Protein AF-A0ABD3PKR1-F1 (afdb_monomer)

Sequence (88 aa):
MALPNGIPPCNSVSLAEGSRHGPTSWISITIKEGKNRQVRRMTAAVGHATLRLGRVRIGSVTLDGMKNGDIRNLSKAEIESFTTQSGV

Solvent-accessible surface area (backbone atoms only — not comparable to full-atom values): 6159 Å² total; per-residue (Å²): 125,71,51,98,79,84,45,81,66,70,79,46,79,48,83,44,84,49,97,84,58,74,99,49,72,45,74,50,74,48,68,95,72,88,58,89,64,45,70,55,51,54,37,48,75,74,74,39,83,79,87,79,91,81,86,62,63,57,92,91,49,61,54,78,98,60,60,95,87,68,83,79,82,81,52,71,70,58,53,50,55,50,53,72,72,62,72,124

Radius of gyration: 15.85 Å; Cα contacts (8 Å, |Δi|>4): 59; chains: 1; bounding box: 37×28×46 Å

InterPro domains:
  IPR020094 Pseudouridine synthase TruA/RsuA/RluB/E/F, N-terminal [G3DSA:3.30.70.580] (63-79)
  IPR020103 Pseudouridine synthase, catalytic domain superfamily [SSF55120] (21-79)
  IPR042092 Pseudouridine synthase, RsuA/RluB/E/F, catalytic domain [G3DSA:3.30.70.1560] (23-62)
  IPR050343 Ribosomal RNA Pseudouridine Synthase RsuA [PTHR47683] (12-85)

Organism: NCBI:txid382360

pLDDT: mean 73.22, std 14.08, range [40.03, 87.25]

Foldseek 3Di:
DDDPPNQDDWPDWDWDDDPPDPPDIDIDTDDPDDDDCNVQVVQVVVVHGDPDDDDQDDQPDGCPPPDPPDDDDDDPVRVVSVVVVVPD

Nearest PDB structures (foldseek):
  7aeb-assembly1_S  TM=4.823E-01  e=9.815E+00  Algoriphagus machipongonensis

Mean predicted aligned error: 10.72 Å

Secondary structure (DSSP, 8-state):
--BTTTBPPPSEEEEEE-TTSTT-EEEEEE-S---TTHHHHHHHHTT---------EETTEE-TTPPTT---PPPHHHHHHHHHHH--

Structure (mmCIF, N/CA/C/O backbone):
data_AF-A0ABD3PKR1-F1
#
_entry.id   AF-A0ABD3PKR1-F1
#
loop_
_atom_site.group_PDB
_atom_site.id
_atom_site.type_symbol
_atom_site.label_atom_id
_atom_site.label_alt_id
_atom_site.label_comp_id
_atom_site.label_asym_id
_atom_site.label_entity_id
_atom_site.label_seq_id
_atom_site.pdbx_PDB_ins_code
_atom_site.Cartn_x
_atom_site.Cartn_y
_atom_site.Cartn_z
_atom_site.occupancy
_atom_site.B_iso_or_equiv
_atom_site.auth_seq_id
_atom_site.auth_comp_id
_atom_site.auth_asym_id
_atom_site.auth_atom_id
_atom_site.pdbx_PDB_model_num
ATOM 1 N N . MET A 1 1 ? 13.492 -16.024 1.733 1.00 41.19 1 MET A N 1
ATOM 2 C CA . MET A 1 1 ? 14.781 -16.097 1.014 1.00 41.19 1 MET A CA 1
ATOM 3 C C . MET A 1 1 ? 14.945 -14.789 0.250 1.00 41.19 1 MET A C 1
ATOM 5 O O . MET A 1 1 ? 14.073 -14.475 -0.549 1.00 41.19 1 MET A O 1
ATOM 9 N N . ALA A 1 2 ? 15.931 -13.957 0.593 1.00 40.03 2 ALA A N 1
ATOM 10 C CA . ALA A 1 2 ? 16.168 -12.695 -0.110 1.00 40.03 2 ALA A CA 1
ATOM 11 C C . ALA A 1 2 ? 16.680 -12.989 -1.529 1.00 40.03 2 ALA A C 1
ATOM 13 O O . ALA A 1 2 ? 17.505 -13.885 -1.702 1.00 40.03 2 ALA A O 1
ATOM 14 N N . LEU A 1 3 ? 16.184 -12.266 -2.537 1.00 55.06 3 LEU A N 1
ATOM 15 C CA . LEU A 1 3 ? 16.755 -12.334 -3.883 1.00 55.06 3 LEU A CA 1
ATOM 16 C C . LEU A 1 3 ? 18.174 -11.730 -3.860 1.00 55.06 3 LEU A C 1
ATOM 18 O O . LEU A 1 3 ? 18.407 -10.801 -3.080 1.00 55.06 3 LEU A O 1
ATOM 22 N N . PRO A 1 4 ? 19.101 -12.201 -4.716 1.00 48.50 4 PRO A N 1
ATOM 23 C CA . PRO A 1 4 ? 20.546 -11.923 -4.642 1.00 48.50 4 PRO A CA 1
ATOM 24 C C . PRO A 1 4 ? 20.982 -10.440 -4.660 1.00 48.50 4 PRO A C 1
ATOM 26 O O . PRO A 1 4 ? 22.145 -10.153 -4.413 1.00 48.50 4 PRO A O 1
ATOM 29 N N . ASN A 1 5 ? 20.069 -9.484 -4.869 1.00 46.72 5 ASN A N 1
ATOM 30 C CA . ASN A 1 5 ? 20.368 -8.057 -5.057 1.00 46.72 5 ASN A CA 1
ATOM 31 C C . ASN A 1 5 ? 19.915 -7.142 -3.893 1.00 46.72 5 ASN A C 1
ATOM 33 O O . ASN A 1 5 ? 19.625 -5.966 -4.113 1.00 46.72 5 ASN A O 1
ATOM 37 N N . GLY A 1 6 ? 19.765 -7.652 -2.662 1.00 54.25 6 GLY A N 1
ATOM 38 C CA . GLY A 1 6 ? 19.296 -6.838 -1.521 1.00 54.25 6 GLY A CA 1
ATOM 39 C C . GLY A 1 6 ? 17.839 -6.369 -1.658 1.00 54.25 6 GLY A C 1
ATOM 40 O O . GLY A 1 6 ? 17.413 -5.390 -1.039 1.00 54.25 6 GLY A O 1
ATOM 41 N N . ILE A 1 7 ? 17.070 -7.064 -2.498 1.00 55.19 7 ILE A N 1
ATOM 42 C CA . ILE A 1 7 ? 15.664 -6.776 -2.748 1.00 55.19 7 ILE A CA 1
ATOM 43 C C . ILE A 1 7 ? 14.847 -7.436 -1.634 1.00 55.19 7 ILE A C 1
ATOM 45 O O . ILE A 1 7 ? 14.930 -8.656 -1.463 1.00 55.19 7 ILE A O 1
ATOM 49 N N . PRO A 1 8 ? 14.066 -6.659 -0.868 1.00 56.12 8 PRO A N 1
ATOM 50 C CA . PRO A 1 8 ? 13.286 -7.196 0.237 1.00 56.12 8 PRO A CA 1
ATOM 51 C C . PRO A 1 8 ? 12.259 -8.220 -0.269 1.00 56.12 8 PRO A C 1
ATOM 53 O O . PRO A 1 8 ? 11.636 -7.995 -1.314 1.00 56.12 8 PRO A O 1
ATOM 56 N N . PRO A 1 9 ? 12.072 -9.340 0.451 1.00 60.16 9 PRO A N 1
ATOM 57 C CA . PRO A 1 9 ? 11.121 -10.367 0.054 1.00 60.16 9 PRO A CA 1
ATOM 58 C C . PRO A 1 9 ? 9.693 -9.802 0.065 1.00 60.16 9 PRO A C 1
ATOM 60 O O . PRO A 1 9 ? 9.303 -9.073 0.978 1.00 60.16 9 PRO A O 1
ATOM 63 N N . CYS A 1 10 ? 8.908 -10.130 -0.963 1.00 54.69 10 CYS A N 1
ATOM 64 C CA . CYS A 1 10 ? 7.457 -9.970 -0.894 1.00 54.69 10 CYS A CA 1
ATOM 65 C C . CYS A 1 10 ? 6.872 -11.111 -0.056 1.00 54.69 10 CYS A C 1
ATOM 67 O O . CYS A 1 10 ? 7.390 -12.226 -0.077 1.00 54.69 10 CYS A O 1
ATOM 69 N N . ASN A 1 11 ? 5.786 -10.837 0.670 1.00 57.78 11 ASN A N 1
ATOM 70 C CA . ASN A 1 11 ? 5.114 -11.870 1.462 1.00 57.78 11 ASN A CA 1
ATOM 71 C C . ASN A 1 11 ? 4.128 -12.689 0.620 1.00 57.78 11 ASN A C 1
ATOM 73 O O . ASN A 1 11 ? 3.899 -13.858 0.905 1.00 57.78 11 ASN A O 1
ATOM 77 N N . SER A 1 12 ? 3.532 -12.074 -0.402 1.00 55.47 12 SER A N 1
ATOM 78 C CA . SER A 1 12 ? 2.607 -12.732 -1.321 1.00 55.47 12 SER A CA 1
ATOM 79 C C . SER A 1 12 ? 2.525 -11.974 -2.642 1.00 55.47 12 SER A C 1
ATOM 81 O O . SER A 1 12 ? 2.647 -10.743 -2.667 1.00 55.47 12 SER A O 1
ATOM 83 N N . VAL A 1 13 ? 2.331 -12.730 -3.725 1.00 57.19 13 VAL A N 1
ATOM 84 C CA . VAL A 1 13 ? 2.128 -12.231 -5.087 1.00 57.19 13 VAL A CA 1
ATOM 85 C C . VAL A 1 13 ? 0.896 -12.920 -5.668 1.00 57.19 13 VAL A C 1
ATOM 87 O O . VAL A 1 13 ? 0.819 -14.145 -5.651 1.00 57.19 13 VAL A O 1
ATOM 90 N N . SER A 1 14 ? -0.064 -12.153 -6.182 1.00 58.22 14 SER A N 1
ATOM 91 C CA . SER A 1 14 ? -1.201 -12.691 -6.949 1.00 58.22 14 SER A CA 1
ATOM 92 C C . SER A 1 14 ? -1.240 -12.050 -8.329 1.00 58.22 14 SER A C 1
ATOM 94 O O . SER A 1 14 ? -1.084 -10.831 -8.430 1.00 58.22 14 SER A O 1
ATOM 96 N N . LEU A 1 15 ? -1.443 -12.864 -9.366 1.00 57.47 15 LEU A N 1
ATOM 97 C CA . LEU A 1 15 ? -1.560 -12.420 -10.754 1.00 57.47 15 LEU A CA 1
ATOM 98 C C . LEU A 1 15 ? -3.037 -12.348 -11.145 1.00 57.47 15 LEU A C 1
ATOM 100 O O . LEU A 1 15 ? -3.779 -13.300 -10.917 1.00 57.47 15 LEU A O 1
ATOM 104 N N . ALA A 1 16 ? -3.451 -11.229 -11.735 1.00 59.41 16 ALA A N 1
ATOM 105 C CA . ALA A 1 16 ? -4.749 -11.105 -12.389 1.00 59.41 16 ALA A CA 1
ATOM 106 C C . ALA A 1 16 ? -4.543 -10.718 -13.861 1.00 59.41 16 ALA A C 1
ATOM 108 O O . ALA A 1 16 ? -3.892 -9.713 -14.167 1.00 59.41 16 ALA A O 1
ATOM 109 N N . GLU A 1 17 ? -5.084 -11.530 -14.771 1.00 54.00 17 GLU A N 1
ATOM 110 C CA . GLU A 1 17 ? -5.029 -11.310 -16.218 1.00 54.00 17 GLU A CA 1
ATOM 111 C C . GLU A 1 17 ? -6.232 -10.473 -16.668 1.00 54.00 17 GLU A C 1
ATOM 113 O O . GLU A 1 17 ? -7.387 -10.873 -16.528 1.00 54.00 17 GLU A O 1
ATOM 118 N N . GLY A 1 18 ? -5.970 -9.277 -17.198 1.00 53.22 18 GLY A N 1
ATOM 119 C CA . GLY A 1 18 ? -6.993 -8.407 -17.774 1.00 53.22 18 GLY A CA 1
ATOM 120 C C . GLY A 1 18 ? -6.981 -8.507 -19.296 1.00 53.22 18 GLY A C 1
ATOM 121 O O . GLY A 1 18 ? -6.163 -7.865 -19.945 1.00 53.22 18 GLY A O 1
ATOM 122 N N . SER A 1 19 ? -7.923 -9.247 -19.878 1.00 51.94 19 SER A N 1
ATOM 123 C CA . SER A 1 19 ? -8.006 -9.575 -21.315 1.00 51.94 19 SER A CA 1
ATOM 124 C C . SER A 1 19 ? -8.252 -8.401 -22.288 1.00 51.94 19 SER A C 1
ATOM 126 O O . SER A 1 19 ? -8.545 -8.631 -23.458 1.00 51.94 19 SER A O 1
ATOM 128 N N . ARG A 1 20 ? -8.154 -7.135 -21.851 1.00 51.44 20 ARG A N 1
ATOM 129 C CA . ARG A 1 20 ? -8.509 -5.953 -22.671 1.00 51.44 20 ARG A CA 1
ATOM 130 C C . ARG A 1 20 ? -7.359 -5.005 -23.027 1.00 51.44 20 ARG A C 1
ATOM 132 O O . ARG A 1 20 ? -7.583 -4.126 -23.847 1.00 51.44 20 ARG A O 1
ATOM 139 N N . HIS A 1 21 ? -6.163 -5.142 -22.449 1.00 42.91 21 HIS A N 1
ATOM 140 C CA . HIS A 1 21 ? -5.055 -4.192 -22.670 1.00 42.91 21 HIS A CA 1
ATOM 141 C C . HIS A 1 21 ? -3.701 -4.904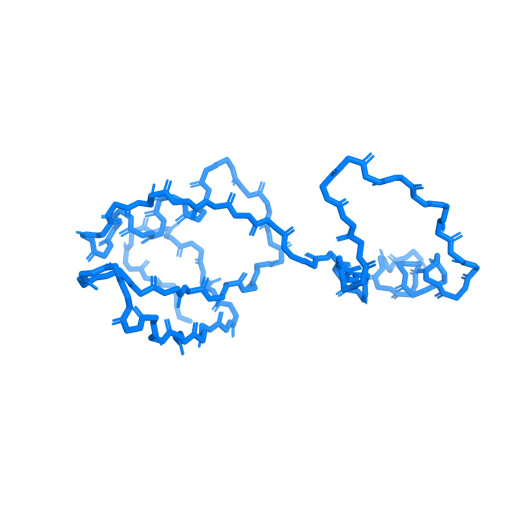 -22.861 1.00 42.91 21 HIS A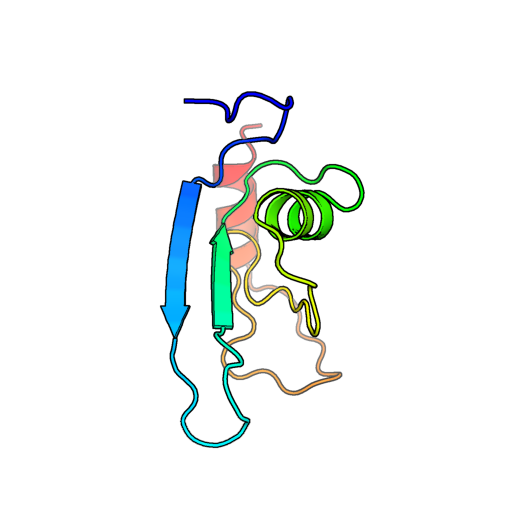 C 1
ATOM 143 O O . HIS A 1 21 ? -2.814 -4.788 -22.019 1.00 42.91 21 HIS A O 1
ATOM 149 N N . GLY A 1 22 ? -3.516 -5.644 -23.962 1.00 58.12 22 GLY A N 1
ATOM 150 C CA . GLY A 1 22 ? -2.224 -6.275 -24.296 1.00 58.12 22 GLY A CA 1
ATOM 151 C C . GLY A 1 22 ? -1.642 -7.164 -23.173 1.00 58.12 22 GLY A C 1
ATOM 152 O O . GLY A 1 22 ? -2.383 -7.593 -22.290 1.00 58.12 22 GLY A O 1
ATOM 153 N N . PRO A 1 23 ? -0.324 -7.445 -23.158 1.00 61.78 23 PRO A N 1
ATOM 154 C CA . PRO A 1 23 ? 0.328 -8.250 -22.120 1.00 61.78 23 PRO A CA 1
ATOM 155 C C . PRO A 1 23 ? 0.575 -7.431 -20.837 1.00 61.78 23 PRO A C 1
ATOM 157 O O . PRO A 1 23 ? 1.704 -7.319 -20.362 1.00 61.78 23 PRO A O 1
ATOM 160 N N . THR A 1 24 ? -0.462 -6.795 -20.284 1.00 62.41 24 THR A N 1
ATOM 161 C CA . THR A 1 24 ? -0.368 -6.119 -18.982 1.00 62.41 24 THR A CA 1
ATOM 162 C C . THR A 1 24 ? -1.005 -6.976 -17.893 1.00 62.41 24 THR A C 1
ATOM 164 O O . THR A 1 24 ? -2.220 -7.151 -17.832 1.00 62.41 24 THR A O 1
ATOM 16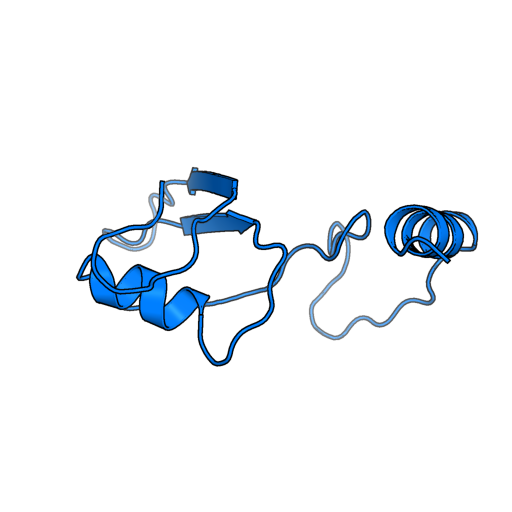7 N N . SER A 1 25 ? -0.168 -7.525 -17.014 1.00 70.38 25 SER A N 1
ATOM 168 C CA . SER A 1 25 ? -0.607 -8.308 -15.857 1.00 70.38 25 SER A CA 1
ATOM 169 C C . SER A 1 25 ? -0.689 -7.421 -14.619 1.00 70.38 25 SER A C 1
ATOM 171 O O . SER A 1 25 ? 0.198 -6.602 -14.360 1.00 70.38 25 SER A O 1
ATOM 173 N N . TRP A 1 26 ? -1.740 -7.599 -13.823 1.00 75.75 26 TRP A N 1
ATOM 174 C CA . TRP A 1 26 ? -1.839 -6.961 -12.515 1.00 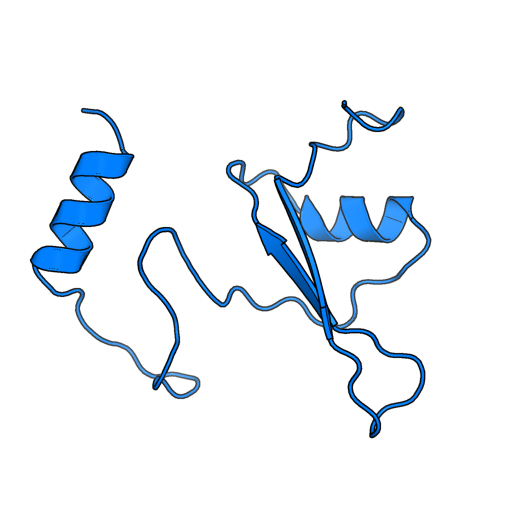75.75 26 TRP A CA 1
ATOM 175 C C . TRP A 1 26 ? -1.188 -7.846 -11.464 1.00 75.75 26 TRP A C 1
ATOM 177 O O . TRP A 1 26 ? -1.401 -9.057 -11.443 1.00 75.75 26 TRP A O 1
ATOM 187 N N . ILE A 1 27 ? -0.405 -7.223 -10.585 1.00 78.81 27 ILE A N 1
ATOM 188 C CA . ILE A 1 27 ? 0.306 -7.908 -9.511 1.00 78.81 27 ILE A CA 1
ATOM 189 C C . ILE A 1 27 ? -0.133 -7.303 -8.180 1.00 78.81 27 ILE A C 1
ATOM 191 O O . ILE A 1 27 ? 0.050 -6.108 -7.944 1.00 78.81 27 ILE A O 1
ATOM 195 N N . SER A 1 28 ? -0.696 -8.127 -7.298 1.00 81.19 28 SER A N 1
ATOM 196 C CA . SER A 1 28 ? -0.930 -7.749 -5.902 1.00 81.19 28 SER A CA 1
ATOM 197 C C . SER A 1 28 ? 0.300 -8.108 -5.079 1.00 81.19 28 SER A C 1
ATOM 199 O O . SER A 1 28 ? 0.701 -9.267 -5.081 1.00 81.19 28 SER A O 1
ATOM 201 N N . ILE A 1 29 ? 0.909 -7.132 -4.399 1.00 83.00 29 ILE A N 1
ATOM 202 C CA . ILE A 1 29 ? 2.103 -7.336 -3.567 1.00 83.00 29 ILE A CA 1
ATOM 203 C C . ILE A 1 29 ? 1.814 -6.824 -2.160 1.00 83.00 29 ILE A C 1
ATOM 205 O O . ILE A 1 29 ? 1.515 -5.643 -1.973 1.00 83.00 29 ILE A O 1
ATOM 209 N N . THR A 1 30 ? 1.967 -7.697 -1.164 1.00 84.00 30 THR A N 1
ATOM 210 C CA . THR A 1 30 ? 1.896 -7.305 0.251 1.00 84.00 30 THR A CA 1
ATOM 211 C C . THR A 1 30 ? 3.304 -7.157 0.823 1.00 84.00 30 THR A C 1
ATOM 213 O O . THR A 1 30 ? 4.076 -8.118 0.854 1.00 84.00 30 THR A O 1
ATOM 216 N N . ILE A 1 31 ? 3.630 -5.954 1.301 1.00 84.19 31 ILE A N 1
ATOM 217 C CA . ILE A 1 31 ? 4.893 -5.636 1.981 1.00 84.19 31 ILE A CA 1
ATOM 218 C C . ILE A 1 31 ? 4.608 -5.139 3.399 1.00 84.19 31 ILE A C 1
ATOM 220 O O . ILE A 1 31 ? 3.617 -4.452 3.629 1.00 84.19 31 ILE A O 1
ATOM 224 N N . LYS A 1 32 ? 5.482 -5.497 4.344 1.00 81.94 32 LYS A N 1
ATOM 225 C CA . LYS A 1 32 ? 5.469 -4.961 5.718 1.00 81.94 32 LYS A CA 1
ATOM 226 C C . LYS A 1 32 ? 6.428 -3.777 5.894 1.00 81.94 32 LYS A C 1
ATOM 228 O O . LYS A 1 32 ? 6.272 -2.999 6.822 1.00 81.94 32 LYS A O 1
ATOM 233 N N . GLU A 1 33 ? 7.401 -3.633 4.994 1.00 78.81 33 GLU A N 1
ATOM 234 C CA . GLU A 1 33 ? 8.358 -2.522 4.968 1.00 78.81 33 GLU A CA 1
ATOM 235 C C . GLU A 1 33 ? 7.964 -1.491 3.903 1.00 78.81 33 GLU A C 1
ATOM 237 O O . GLU A 1 33 ? 7.451 -1.855 2.847 1.00 78.81 33 GLU A O 1
ATOM 242 N N . GLY A 1 34 ? 8.243 -0.209 4.153 1.00 80.12 34 GLY A N 1
ATOM 243 C CA . GLY A 1 34 ? 7.958 0.90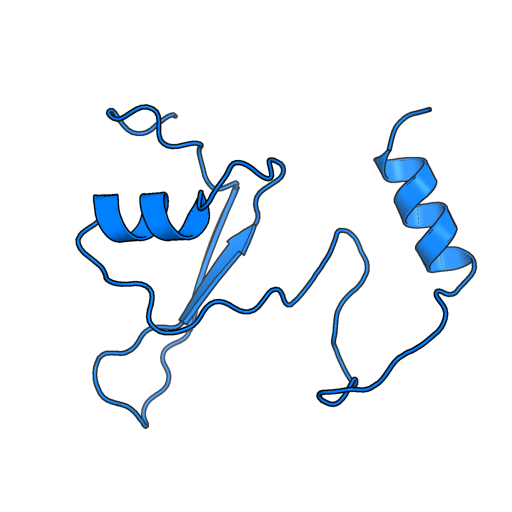0 3.235 1.00 80.12 34 GLY A CA 1
ATOM 244 C C . GLY A 1 34 ? 9.214 1.606 2.718 1.00 80.12 34 GLY A C 1
ATOM 245 O O . GLY A 1 34 ? 9.320 2.823 2.850 1.00 80.12 34 GLY A O 1
ATOM 246 N N . LYS A 1 35 ? 10.195 0.883 2.156 1.00 83.00 35 LYS A N 1
ATOM 247 C CA . LYS A 1 35 ? 11.436 1.513 1.656 1.00 83.00 35 LYS A CA 1
ATOM 248 C C . LYS A 1 35 ? 11.191 2.326 0.378 1.00 83.00 35 LYS A C 1
ATOM 250 O O . LYS A 1 35 ? 10.309 2.016 -0.428 1.00 83.00 35 LYS A O 1
ATOM 255 N N . ASN A 1 36 ? 12.032 3.341 0.141 1.00 83.25 36 ASN A N 1
ATOM 256 C CA . ASN A 1 36 ? 11.908 4.232 -1.017 1.00 83.25 36 ASN A CA 1
ATOM 257 C C . ASN A 1 36 ? 11.852 3.428 -2.334 1.00 83.25 36 ASN A C 1
ATOM 259 O O . ASN A 1 36 ? 12.746 2.624 -2.631 1.00 83.25 36 ASN A O 1
ATOM 263 N N . ARG A 1 37 ? 10.757 3.612 -3.087 1.00 85.75 37 ARG A N 1
ATOM 264 C CA . ARG A 1 37 ? 10.471 2.968 -4.383 1.00 85.75 37 ARG A CA 1
ATOM 265 C C . ARG A 1 37 ? 10.659 1.442 -4.391 1.00 85.75 37 ARG A C 1
ATOM 267 O O . ARG A 1 37 ? 10.976 0.882 -5.436 1.00 85.75 37 ARG A O 1
ATOM 274 N N . GLN A 1 38 ? 10.455 0.765 -3.257 1.00 86.81 38 GLN A N 1
ATOM 275 C CA . GLN A 1 38 ? 10.691 -0.676 -3.104 1.00 86.81 38 GLN A CA 1
ATOM 276 C C . GLN A 1 38 ? 9.987 -1.507 -4.181 1.00 86.81 38 GLN A C 1
ATOM 278 O O . GLN A 1 38 ? 10.655 -2.228 -4.910 1.00 86.81 38 GLN A O 1
ATOM 283 N N . VAL A 1 39 ? 8.675 -1.329 -4.362 1.00 84.88 39 VAL A N 1
ATOM 284 C CA . VAL A 1 39 ? 7.895 -2.077 -5.367 1.00 84.88 39 VAL A CA 1
ATOM 285 C C . VAL A 1 39 ? 8.418 -1.850 -6.790 1.00 84.88 39 VAL A C 1
ATOM 287 O O . VAL A 1 39 ? 8.575 -2.800 -7.548 1.00 84.88 39 VAL A O 1
ATOM 290 N N . ARG A 1 40 ? 8.771 -0.607 -7.144 1.00 86.06 40 ARG A N 1
ATOM 291 C CA . ARG A 1 40 ? 9.330 -0.290 -8.470 1.00 86.06 40 ARG A CA 1
ATOM 292 C C . ARG A 1 40 ? 10.707 -0.922 -8.682 1.00 86.06 40 ARG A C 1
ATOM 294 O O . ARG A 1 40 ? 11.007 -1.366 -9.782 1.00 86.06 40 ARG A O 1
ATOM 301 N N . ARG A 1 41 ? 11.538 -0.976 -7.634 1.00 85.25 41 ARG A N 1
ATOM 302 C CA . ARG A 1 41 ? 12.833 -1.674 -7.673 1.00 85.25 41 ARG A CA 1
ATOM 303 C C . ARG A 1 41 ? 12.657 -3.187 -7.794 1.00 85.25 41 ARG A C 1
ATOM 305 O O . ARG A 1 41 ? 13.403 -3.810 -8.537 1.00 85.25 41 ARG A O 1
ATOM 312 N N . MET A 1 42 ? 11.652 -3.757 -7.126 1.00 85.31 42 MET A N 1
ATOM 313 C CA . MET A 1 42 ? 11.315 -5.179 -7.234 1.00 85.31 42 MET A CA 1
ATOM 314 C C . MET A 1 42 ? 10.925 -5.559 -8.664 1.00 85.31 42 MET A C 1
ATOM 316 O O . MET A 1 42 ? 11.485 -6.508 -9.195 1.00 85.31 42 MET A O 1
ATOM 320 N N . THR A 1 43 ? 10.022 -4.816 -9.316 1.00 82.12 43 THR A N 1
ATOM 321 C CA . THR A 1 43 ? 9.615 -5.154 -10.693 1.00 82.12 43 THR A CA 1
ATOM 322 C C . THR A 1 43 ? 10.735 -4.904 -11.703 1.00 82.12 43 THR A C 1
ATOM 324 O O . THR A 1 43 ? 10.933 -5.719 -12.600 1.00 82.12 43 THR A O 1
ATOM 327 N N . ALA A 1 44 ? 11.512 -3.824 -11.533 1.00 83.12 44 ALA A N 1
ATOM 328 C CA . ALA A 1 44 ? 12.650 -3.519 -12.402 1.00 83.12 44 ALA A CA 1
ATOM 329 C C . ALA A 1 44 ? 13.728 -4.612 -12.351 1.00 83.12 44 ALA A C 1
ATOM 331 O O . ALA A 1 44 ? 14.309 -4.944 -13.378 1.00 83.12 44 ALA A O 1
ATOM 332 N N . ALA A 1 45 ? 13.956 -5.214 -11.183 1.00 81.69 45 ALA A N 1
ATOM 333 C CA . ALA A 1 45 ? 14.904 -6.313 -11.035 1.00 81.69 45 ALA A CA 1
ATOM 334 C C . ALA A 1 45 ? 14.485 -7.604 -11.753 1.00 81.69 45 ALA A C 1
ATOM 336 O O . ALA A 1 45 ? 15.342 -8.418 -12.076 1.00 81.69 45 ALA A O 1
ATOM 337 N N . VAL A 1 46 ? 13.186 -7.786 -12.006 1.00 80.62 46 VAL A N 1
ATOM 338 C CA . VAL A 1 46 ? 12.640 -8.913 -12.784 1.00 80.62 46 VAL A CA 1
ATOM 339 C C . VAL A 1 46 ? 12.506 -8.539 -14.273 1.00 80.62 46 VAL A C 1
ATOM 341 O O . VAL A 1 46 ? 12.046 -9.336 -15.076 1.00 80.62 46 VAL A O 1
ATOM 344 N N . GLY A 1 47 ? 12.920 -7.331 -14.674 1.00 79.06 47 GLY A N 1
ATOM 345 C CA . GLY A 1 47 ? 12.863 -6.878 -16.068 1.00 79.06 47 GLY A CA 1
ATOM 346 C C . GLY A 1 47 ? 11.504 -6.326 -16.509 1.00 79.06 47 GLY A C 1
ATOM 347 O O . GLY A 1 47 ? 11.283 -6.136 -17.701 1.00 79.06 47 GLY A O 1
ATOM 348 N N . HIS A 1 48 ? 10.596 -6.021 -15.574 1.00 78.88 48 HIS A N 1
ATOM 349 C CA . HIS A 1 48 ? 9.272 -5.475 -15.884 1.00 78.88 48 HIS A CA 1
ATOM 350 C C . HIS A 1 48 ? 9.105 -4.031 -15.387 1.00 78.88 48 HIS A C 1
ATOM 352 O O . HIS A 1 48 ? 9.294 -3.710 -14.207 1.00 78.88 48 HIS A O 1
ATOM 358 N N . ALA A 1 49 ? 8.692 -3.136 -16.288 1.00 79.44 49 ALA A N 1
ATOM 359 C CA . ALA A 1 49 ? 8.403 -1.745 -15.950 1.00 79.44 49 ALA A CA 1
ATOM 360 C C . ALA A 1 49 ? 7.076 -1.617 -15.177 1.00 79.44 49 ALA A C 1
ATOM 362 O O . ALA A 1 49 ? 6.043 -2.138 -15.594 1.00 79.44 49 ALA A O 1
ATOM 363 N N . THR A 1 50 ? 7.071 -0.876 -14.061 1.00 81.25 50 THR A N 1
ATOM 364 C CA . THR A 1 50 ? 5.825 -0.564 -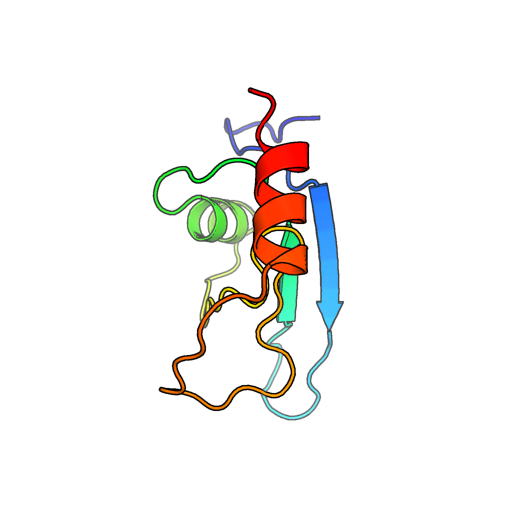13.338 1.00 81.25 50 THR A CA 1
ATOM 365 C C . THR A 1 50 ? 5.053 0.539 -14.064 1.00 81.25 50 THR A C 1
ATOM 367 O O . THR A 1 50 ? 5.397 1.719 -13.938 1.00 81.25 50 THR A O 1
ATOM 370 N N . LEU A 1 51 ? 3.988 0.170 -14.776 1.00 83.12 51 LEU A N 1
ATOM 371 C CA . LEU A 1 51 ? 3.104 1.125 -15.454 1.00 83.12 51 LEU A CA 1
ATOM 372 C C . LEU A 1 51 ? 2.230 1.892 -14.452 1.00 83.12 51 LEU A C 1
ATOM 374 O O . LEU A 1 51 ? 2.242 3.120 -14.409 1.00 83.12 51 LEU A O 1
ATOM 378 N N . ARG A 1 52 ? 1.514 1.161 -13.589 1.00 82.06 52 ARG A N 1
ATOM 379 C CA . ARG A 1 52 ? 0.588 1.719 -12.598 1.00 82.06 52 ARG A CA 1
ATOM 380 C C . ARG A 1 52 ? 0.810 1.062 -11.243 1.00 82.06 52 ARG A C 1
ATOM 382 O O . ARG A 1 52 ? 0.906 -0.155 -11.147 1.00 82.06 52 ARG A O 1
ATOM 389 N N . LEU A 1 53 ? 0.887 1.879 -10.196 1.00 86.75 53 LEU A N 1
ATOM 390 C CA . LEU A 1 53 ? 1.004 1.424 -8.814 1.00 86.75 53 LEU A CA 1
ATOM 391 C C . LEU A 1 53 ? -0.072 2.118 -7.986 1.00 86.75 53 LEU A C 1
ATOM 393 O O . LEU A 1 53 ? -0.037 3.335 -7.825 1.00 86.75 53 LEU A O 1
ATOM 397 N N . GLY A 1 54 ? -1.028 1.339 -7.490 1.00 84.88 54 GLY A N 1
ATOM 398 C CA . GLY A 1 54 ? -2.069 1.794 -6.579 1.00 84.88 54 GLY A CA 1
ATOM 399 C C . GLY A 1 54 ? -2.026 0.966 -5.304 1.00 84.88 54 GLY A C 1
ATOM 400 O O . GLY A 1 54 ? -1.871 -0.252 -5.356 1.00 84.88 54 GLY A O 1
ATOM 401 N N . ARG A 1 55 ? -2.146 1.623 -4.153 1.00 87.25 55 ARG A N 1
ATOM 402 C CA . ARG A 1 55 ? -2.249 0.944 -2.861 1.00 87.25 55 ARG A CA 1
ATOM 403 C C . ARG A 1 55 ? -3.721 0.702 -2.560 1.00 87.25 55 ARG A C 1
ATOM 405 O O . ARG A 1 55 ? -4.451 1.664 -2.374 1.00 87.25 55 ARG A O 1
ATOM 412 N N . VAL A 1 56 ? -4.128 -0.563 -2.509 1.00 85.06 56 VAL A N 1
ATOM 413 C CA . VAL A 1 56 ? -5.536 -0.974 -2.330 1.00 85.06 56 VAL A CA 1
ATOM 414 C C . VAL A 1 56 ? -5.930 -1.242 -0.872 1.00 85.06 56 VAL A C 1
ATOM 416 O O . VAL A 1 56 ? -7.113 -1.247 -0.539 1.00 85.06 56 VAL A O 1
ATOM 419 N N . ARG A 1 57 ? -4.944 -1.480 0.003 1.00 85.38 57 ARG A N 1
ATOM 420 C CA . ARG A 1 57 ? -5.141 -1.866 1.407 1.00 85.38 57 ARG A CA 1
ATOM 421 C C . ARG A 1 57 ? -3.990 -1.364 2.279 1.00 85.38 57 ARG A C 1
ATOM 423 O O . ARG A 1 57 ? -2.843 -1.333 1.826 1.00 85.38 57 ARG A O 1
ATOM 430 N N . ILE A 1 58 ? -4.297 -1.016 3.526 1.00 85.25 58 ILE A N 1
ATOM 431 C CA . ILE A 1 58 ? -3.332 -0.783 4.607 1.00 85.25 58 ILE A CA 1
ATOM 432 C C . ILE A 1 58 ? -3.800 -1.597 5.813 1.00 85.25 58 ILE A C 1
ATOM 434 O O . ILE A 1 58 ? -4.851 -1.306 6.375 1.00 85.25 58 ILE A O 1
ATOM 438 N N . GLY A 1 59 ? -3.040 -2.622 6.206 1.00 83.75 59 GLY A N 1
ATOM 439 C CA . GLY A 1 59 ? -3.437 -3.507 7.305 1.00 83.75 59 GLY A CA 1
ATOM 440 C C . GLY A 1 59 ? -4.795 -4.165 7.037 1.00 83.75 59 GLY A C 1
ATOM 441 O O . GLY A 1 59 ? -4.966 -4.840 6.022 1.00 83.75 59 GLY A O 1
ATOM 442 N N . SER A 1 60 ? -5.749 -3.951 7.938 1.00 82.50 60 SER A N 1
ATOM 443 C CA . SER A 1 60 ? -7.151 -4.38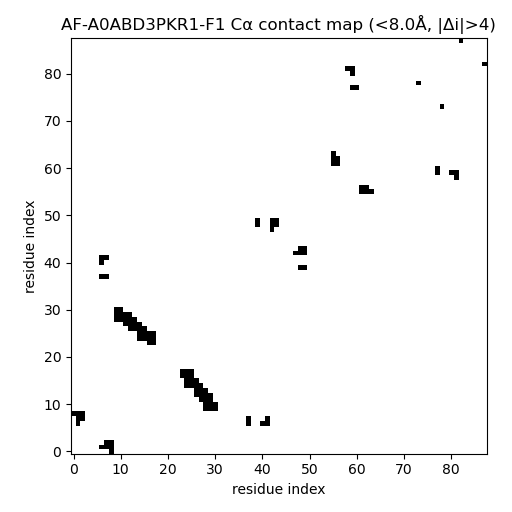7 7.843 1.00 82.50 60 SER A CA 1
ATOM 444 C C . SER A 1 60 ? -8.023 -3.482 6.960 1.00 82.50 60 SER A C 1
ATOM 446 O O . SER A 1 60 ? -9.052 -3.931 6.455 1.00 82.50 60 SER A O 1
ATOM 448 N N . VAL A 1 61 ? -7.619 -2.229 6.728 1.00 84.00 61 VAL A N 1
ATOM 449 C CA . VAL A 1 61 ? -8.432 -1.237 6.014 1.00 84.00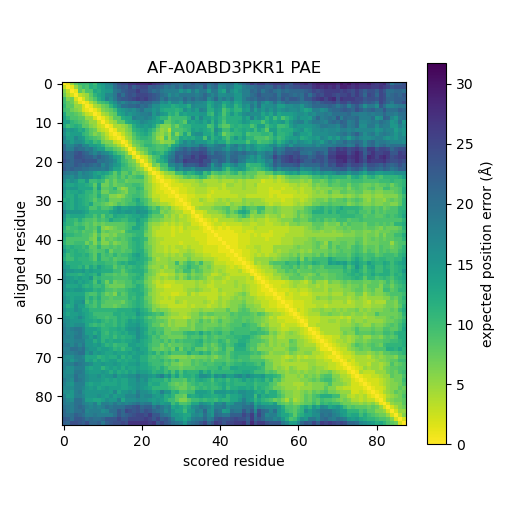 61 VAL A CA 1
ATOM 450 C C . VAL A 1 61 ? -8.248 -1.370 4.511 1.00 84.00 61 VAL A C 1
ATOM 452 O O . VAL A 1 61 ? -7.136 -1.284 3.980 1.00 84.00 61 VAL A O 1
ATOM 455 N N . THR A 1 62 ? -9.363 -1.548 3.810 1.00 84.62 62 THR A N 1
ATOM 456 C CA . THR A 1 62 ? -9.424 -1.631 2.348 1.00 84.62 62 THR A CA 1
ATOM 457 C C . THR A 1 62 ? -10.082 -0.392 1.753 1.00 84.62 62 THR A C 1
ATOM 459 O O . THR A 1 62 ? -10.859 0.294 2.416 1.00 84.62 62 THR A O 1
ATOM 462 N N . LEU A 1 63 ? -9.761 -0.116 0.488 1.00 82.81 63 LEU A N 1
ATOM 463 C CA . LEU A 1 63 ? -10.453 0.883 -0.335 1.00 82.81 63 LEU A CA 1
ATOM 464 C C . LEU A 1 63 ? -11.746 0.339 -0.969 1.00 82.81 63 LEU A C 1
ATOM 466 O O . LEU A 1 63 ? -12.275 0.952 -1.894 1.00 82.81 63 LEU A O 1
ATOM 470 N N . ASP A 1 64 ? -12.228 -0.824 -0.526 1.00 82.19 64 ASP A N 1
ATOM 471 C CA . ASP A 1 64 ? -13.410 -1.444 -1.112 1.00 82.19 64 ASP A CA 1
ATOM 472 C C . ASP A 1 64 ? -14.644 -0.555 -0.895 1.00 82.19 64 ASP A C 1
ATOM 474 O O . ASP A 1 64 ? -14.864 -0.025 0.195 1.00 82.19 64 ASP A O 1
ATOM 478 N N . GLY A 1 65 ? -15.407 -0.323 -1.964 1.00 81.88 65 GLY A N 1
ATOM 479 C CA . GLY A 1 65 ? -16.581 0.555 -1.945 1.00 81.88 65 GLY A CA 1
ATOM 480 C C . GLY A 1 65 ? -16.314 2.071 -1.934 1.00 81.88 65 GLY A C 1
ATOM 481 O O . GLY A 1 65 ? -17.280 2.830 -1.895 1.00 81.88 65 GLY A O 1
ATOM 482 N N . MET A 1 66 ? -15.060 2.540 -2.002 1.00 83.19 66 MET A N 1
ATOM 483 C CA . MET A 1 66 ? -14.732 3.977 -2.062 1.00 83.19 66 MET A CA 1
ATOM 484 C C . MET A 1 66 ? -14.417 4.438 -3.490 1.00 83.19 66 MET A C 1
ATOM 486 O O . MET A 1 66 ? -13.699 3.756 -4.227 1.00 83.19 66 MET A O 1
ATOM 490 N N . LYS A 1 67 ? -14.904 5.621 -3.887 1.00 84.94 67 LYS A N 1
ATOM 491 C CA . LYS A 1 67 ? -14.533 6.243 -5.166 1.00 84.94 67 LYS A CA 1
ATOM 492 C C . LYS A 1 67 ? -13.268 7.084 -5.021 1.00 84.94 67 LYS A C 1
ATOM 494 O O . LYS A 1 67 ? -12.855 7.494 -3.938 1.00 84.94 67 LYS A O 1
ATOM 499 N N . ASN A 1 68 ? -12.629 7.352 -6.155 1.00 83.19 68 ASN A N 1
ATOM 500 C CA . ASN A 1 68 ? -11.458 8.215 -6.222 1.00 83.19 68 ASN A CA 1
ATOM 501 C C . ASN A 1 68 ? -11.803 9.618 -5.693 1.00 83.19 68 ASN A C 1
ATOM 503 O O . ASN A 1 68 ? -12.646 10.294 -6.273 1.00 83.19 68 ASN A O 1
ATOM 507 N N . GLY A 1 69 ? -11.111 10.059 -4.641 1.00 86.38 69 GLY A N 1
ATOM 508 C CA . GLY A 1 69 ? -11.332 11.365 -4.012 1.00 86.38 69 GLY A CA 1
ATOM 509 C C . GLY A 1 69 ? -12.228 11.324 -2.773 1.00 86.38 69 GLY A C 1
ATOM 510 O O . GLY A 1 69 ? -12.289 12.322 -2.059 1.00 86.38 69 GLY A O 1
ATOM 511 N N . ASP A 1 70 ? -12.854 10.182 -2.473 1.00 85.75 70 ASP A N 1
ATOM 512 C CA . ASP A 1 70 ? -13.639 10.028 -1.252 1.00 85.75 70 ASP A CA 1
ATOM 513 C C . ASP A 1 70 ? -12.731 9.987 -0.021 1.00 85.75 70 ASP A C 1
ATOM 515 O O . ASP A 1 70 ? -11.684 9.331 0.006 1.00 85.75 70 ASP A O 1
ATOM 519 N N . ILE A 1 71 ? -13.180 10.660 1.034 1.00 85.94 71 ILE A N 1
ATOM 520 C CA . ILE A 1 71 ? -12.562 10.633 2.355 1.00 85.94 71 ILE A CA 1
ATOM 521 C C . ILE A 1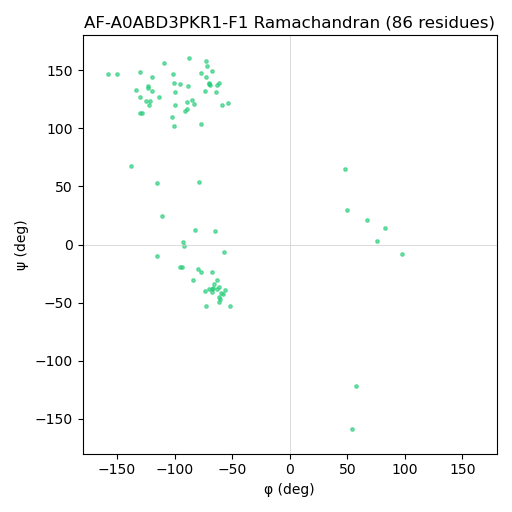 71 ? -13.612 10.100 3.322 1.00 85.94 71 ILE A C 1
ATOM 523 O O . ILE A 1 71 ? -14.751 10.562 3.330 1.00 85.94 71 ILE A O 1
ATOM 527 N N . ARG A 1 72 ? -13.224 9.133 4.155 1.00 86.56 72 ARG A N 1
ATOM 528 C CA . ARG A 1 72 ? -14.054 8.650 5.260 1.00 86.56 72 ARG A CA 1
ATOM 529 C C . ARG A 1 72 ? -13.255 8.635 6.549 1.00 86.56 72 ARG A C 1
ATOM 531 O O . ARG A 1 72 ? -12.055 8.366 6.534 1.00 86.56 72 ARG A O 1
ATOM 538 N N . ASN A 1 73 ? -13.943 8.867 7.658 1.00 86.75 73 ASN A N 1
ATOM 539 C CA . ASN A 1 73 ? -13.364 8.638 8.973 1.00 86.75 73 ASN A CA 1
ATOM 540 C C . ASN A 1 73 ? -13.259 7.133 9.236 1.00 86.75 73 ASN A C 1
ATOM 542 O O . ASN A 1 73 ? -14.123 6.352 8.827 1.00 86.75 73 ASN A O 1
ATOM 546 N N . LEU A 1 74 ? -12.188 6.738 9.921 1.00 83.88 74 LEU A N 1
ATOM 547 C CA . LEU A 1 74 ? -12.003 5.366 10.375 1.00 83.88 74 LEU A CA 1
ATOM 548 C C . LEU A 1 74 ? -12.997 5.058 11.497 1.00 83.88 74 LEU A C 1
ATOM 550 O O . LEU A 1 74 ? -13.227 5.881 12.385 1.00 83.88 74 LEU A O 1
ATOM 554 N N . SER A 1 75 ? -13.581 3.864 11.459 1.00 84.75 75 SER A N 1
ATOM 555 C CA . SER A 1 75 ? -14.409 3.368 12.559 1.00 84.75 75 SER A CA 1
ATOM 556 C C . SER A 1 75 ? -13.544 2.986 13.767 1.00 84.75 75 SER A C 1
ATOM 558 O O . SER A 1 75 ? -12.359 2.681 13.624 1.00 84.75 75 SER A O 1
ATOM 560 N N . LYS A 1 76 ? -14.135 2.952 14.969 1.00 82.31 76 LYS A N 1
ATOM 561 C CA . LYS A 1 76 ? -13.422 2.524 16.189 1.00 82.31 76 LYS A CA 1
ATOM 562 C C . LYS A 1 76 ? -12.811 1.122 16.049 1.00 82.31 76 LYS A C 1
ATOM 564 O O . LYS A 1 76 ? -11.665 0.935 16.432 1.00 82.31 76 LYS A O 1
ATOM 569 N N . ALA A 1 77 ? -13.520 0.193 15.405 1.00 81.38 77 ALA A N 1
ATOM 570 C CA . ALA A 1 77 ? -13.034 -1.165 15.151 1.00 81.38 77 ALA A CA 1
ATOM 571 C C . ALA A 1 77 ? -11.793 -1.198 14.235 1.00 81.38 77 ALA A C 1
ATOM 573 O O . ALA A 1 77 ? -10.861 -1.969 14.458 1.00 81.38 77 ALA A O 1
ATOM 574 N N . GLU A 1 78 ? -11.745 -0.337 13.213 1.00 81.56 78 GLU A N 1
ATOM 575 C CA . GLU A 1 78 ? -10.563 -0.214 12.350 1.00 81.56 78 GLU A CA 1
ATOM 576 C C . GLU A 1 78 ? -9.382 0.377 13.126 1.00 81.56 78 GLU A C 1
ATOM 578 O O . GLU A 1 78 ? -8.267 -0.127 13.011 1.00 81.56 78 GLU A O 1
ATOM 583 N N . ILE A 1 79 ? -9.625 1.385 13.967 1.00 82.50 79 ILE A N 1
ATOM 584 C CA . ILE A 1 79 ? -8.597 1.988 14.826 1.00 82.50 79 ILE A CA 1
ATOM 585 C C . ILE A 1 79 ? -8.020 0.946 15.794 1.00 82.50 79 ILE A C 1
ATOM 587 O O . ILE A 1 79 ? -6.802 0.806 15.880 1.00 82.50 79 ILE A O 1
ATOM 591 N N . GLU A 1 80 ? -8.871 0.166 16.462 1.00 79.38 80 GLU A N 1
ATOM 592 C CA . GLU A 1 80 ? -8.451 -0.914 17.365 1.00 79.38 80 GLU A CA 1
ATOM 593 C C . GLU A 1 80 ? -7.580 -1.948 16.649 1.00 79.38 80 GLU A C 1
ATOM 595 O O . GLU A 1 80 ? -6.533 -2.340 17.164 1.00 79.38 80 GLU A O 1
ATOM 600 N N . SER A 1 81 ? -7.947 -2.327 15.421 1.00 75.31 81 SER A N 1
ATOM 601 C CA . SER A 1 81 ? -7.165 -3.286 14.637 1.00 75.31 81 SER A CA 1
ATOM 602 C C . SER A 1 81 ? -5.752 -2.788 14.303 1.00 75.31 81 SER A C 1
ATOM 604 O O . SER A 1 81 ? -4.820 -3.593 14.241 1.00 75.31 81 SER A O 1
ATOM 606 N N . PHE A 1 82 ? -5.560 -1.471 14.155 1.00 77.31 82 PHE A N 1
ATOM 607 C CA . PHE A 1 82 ? -4.227 -0.885 14.014 1.00 77.31 82 PHE A CA 1
ATOM 608 C C . PHE A 1 82 ? -3.460 -0.879 15.333 1.00 77.31 82 PHE A C 1
ATOM 610 O O . PHE A 1 82 ? -2.266 -1.177 15.324 1.00 77.31 82 PHE A O 1
ATOM 617 N N . THR A 1 83 ? -4.121 -0.590 16.456 1.00 73.94 83 THR A N 1
ATOM 618 C CA . THR A 1 83 ? -3.496 -0.618 17.786 1.00 73.94 83 THR A CA 1
ATOM 619 C C . THR A 1 83 ? -2.996 -2.021 18.127 1.00 73.94 83 THR A C 1
ATOM 621 O O . THR A 1 83 ? -1.840 -2.182 18.511 1.00 73.94 83 THR A O 1
ATOM 624 N N . THR A 1 84 ? -3.806 -3.057 17.884 1.00 65.12 84 THR A N 1
ATOM 625 C CA . THR A 1 84 ? -3.410 -4.456 18.111 1.00 65.12 84 THR A CA 1
ATOM 626 C C . THR A 1 84 ? -2.276 -4.904 17.182 1.00 65.12 84 THR A C 1
ATOM 628 O O . THR A 1 84 ? -1.424 -5.687 17.591 1.00 65.12 84 THR A O 1
ATOM 631 N N . GLN A 1 85 ? -2.222 -4.403 15.940 1.00 60.91 85 GLN A N 1
ATOM 632 C CA . GLN A 1 85 ? -1.130 -4.713 15.005 1.00 60.91 85 GLN A CA 1
ATOM 633 C C . GLN A 1 85 ? 0.172 -3.957 15.290 1.00 60.91 85 GLN A C 1
ATOM 635 O O . GLN A 1 85 ? 1.231 -4.419 14.865 1.00 60.91 85 GLN A O 1
ATOM 640 N N . SER A 1 86 ? 0.102 -2.810 15.969 1.00 59.31 86 SER A N 1
ATOM 641 C CA . SER A 1 86 ? 1.252 -1.917 16.155 1.00 59.31 86 SER A CA 1
ATOM 642 C C . SER A 1 86 ? 2.051 -2.181 17.430 1.00 59.31 86 SER A C 1
ATOM 644 O O . SER A 1 86 ? 3.071 -1.526 17.606 1.00 59.31 86 SER A O 1
ATOM 646 N N . GLY A 1 87 ? 1.642 -3.146 18.266 1.00 47.72 87 GLY A N 1
ATOM 647 C CA . GLY A 1 87 ? 2.426 -3.631 19.407 1.00 47.72 87 GLY A CA 1
ATOM 648 C C . GLY A 1 87 ? 2.996 -2.508 20.276 1.00 47.72 87 GLY A C 1
ATOM 649 O O . GLY A 1 87 ? 4.214 -2.344 20.325 1.00 47.72 87 GLY A O 1
ATOM 650 N N . VAL A 1 88 ? 2.114 -1.739 20.919 1.00 46.12 88 VAL A N 1
ATOM 651 C CA . VAL A 1 88 ? 2.464 -0.934 22.101 1.00 46.12 88 VAL A CA 1
ATOM 652 C C . VAL A 1 88 ? 2.068 -1.723 23.338 1.00 46.12 88 VAL A C 1
ATOM 654 O O . VAL A 1 88 ? 0.956 -2.298 23.306 1.00 46.12 88 VAL A O 1
#